Protein 4O65 (pdb70)

Radius of gyration: 17.35 Å; Cα contacts (8 Å, |Δi|>4): 360; chains: 1; bounding box: 57×35×27 Å

CATH classification: 2.60.120.570

InterPro domains:
  IPR006833 Ammonia monooxygenase/particulate methane monooxygenase, subunit B [PF04744] (135-192)
  IPR023301 Ammonia/methane monooxygenase, subunitB, N-terminal [G3DSA:2.60.120.570] (31-196)

Solvent-accessible surface area: 8611 Å² total; per-residue (Å²): 168,115,21,14,156,84,0,83,3,42,94,31,78,23,61,31,62,143,13,16,0,10,0,22,7,0,107,163,68,79,60,58,23,80,75,142,8,10,146,90,0,66,89,52,23,48,37,46,98,145,2,86,0,2,0,29,0,47,8,83,0,22,6,118,28,206,130,89,20,77,0,103,2,26,27,83,80,140,105,30,66,58,53,52,86,74,21,114,36,144,79,20,70,0,59,30,53,18,92,16,93,6,86,0,0,2,0,0,10,19,46,25,100,15,99,0,19,0,39,0,25,3,33,127,68,21,90,0,27,3,82,27,59,55,0,42,4,89,27,50,93,9,87,108,97,85,108,236,107,112,106,185,210

Structure (mmCIF, N/CA/C/O backbone):
data_4O65
#
_entry.id   4O65
#
_cell.length_a   47.886
_cell.length_b   47.886
_cell.length_c   192.614
_cell.angle_alpha   90.00
_cell.angle_beta   90.00
_cell.angle_gamma   90.00
#
_symmetry.space_group_name_H-M   'P 43 21 2'
#
loop_
_entity.id
_entity.type
_entity.pdbx_description
1 polymer 'Putative archaeal ammonia monooxygenase subunit B'
2 non-polymer 'COPPER (II) ION'
3 non-polymer 'SULFATE ION'
4 water water
#
loop_
_atom_site.group_PDB
_atom_site.id
_atom_site.type_symbol
_atom_site.label_atom_id
_atom_site.label_alt_id
_atom_site.label_comp_id
_atom_site.label_asym_id
_atom_site.label_entity_id
_atom_site.label_seq_id
_atom_site.pdbx_PDB_ins_code
_atom_site.Cartn_x
_atom_site.Cartn_y
_atom_site.Cartn_z
_atom_site.occupancy
_atom_site.B_iso_or_equiv
_atom_site.auth_seq_id
_atom_site.auth_comp_id
_atom_site.auth_asym_id
_atom_site.auth_atom_id
_atom_site.pdbx_PDB_model_num
ATOM 1 N N . GLN A 1 6 ? -25.255 -12.562 -1.261 1.00 28.90 36 GLN A N 1
ATOM 2 C CA . GLN A 1 6 ? -24.842 -12.809 0.168 1.00 26.71 36 GLN A CA 1
ATOM 3 C C . GLN A 1 6 ? -23.851 -13.977 0.358 1.00 24.33 36 GLN A C 1
ATOM 4 O O . GLN A 1 6 ? -23.855 -14.980 -0.370 1.00 24.49 36 GLN A O 1
ATOM 10 N N . LEU A 1 7 ? -22.979 -13.823 1.346 1.00 20.16 37 LEU A N 1
ATOM 11 C CA . LEU A 1 7 ? -21.927 -14.825 1.472 1.00 18.87 37 LEU A CA 1
ATOM 12 C C . LEU A 1 7 ? -22.208 -15.844 2.576 1.00 16.99 37 LEU A C 1
ATOM 13 O O . LEU A 1 7 ? -21.426 -16.765 2.772 1.00 15.85 37 LEU A O 1
ATOM 18 N 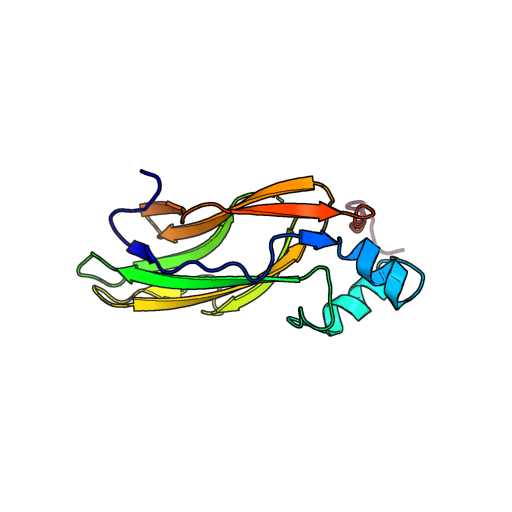N . GLN A 1 8 ? -23.335 -15.677 3.291 1.00 17.76 38 GLN A N 1
ATOM 19 C CA . GLN A 1 8 ? -23.752 -16.715 4.251 1.00 16.80 38 GLN A CA 1
ATOM 20 C C . GLN A 1 8 ? -24.404 -17.921 3.543 1.00 16.88 38 GLN A C 1
ATOM 21 O O . GLN A 1 8 ? -25.154 -17.755 2.547 1.00 16.82 38 GLN A O 1
ATOM 27 N N . SER A 1 9 ? -24.131 -19.105 4.085 1.00 16.71 39 SER A N 1
ATOM 28 C CA . SER A 1 9 ? -24.892 -20.283 3.698 1.00 17.48 39 SER A CA 1
ATOM 29 C C . SER A 1 9 ? -26.336 -20.120 4.162 1.00 18.47 39 SER A C 1
ATOM 30 O O . SER A 1 9 ? -26.587 -19.541 5.221 1.00 19.12 39 SER A O 1
ATOM 33 N N . ARG A 1 10 ? -27.282 -20.599 3.360 1.00 17.46 40 ARG A N 1
ATOM 34 C CA . ARG A 1 10 ? -28.686 -20.683 3.829 1.00 20.25 40 ARG A CA 1
ATOM 35 C C . ARG A 1 10 ? -28.926 -21.859 4.748 1.00 19.20 40 ARG A C 1
ATOM 36 O O . ARG A 1 10 ? -29.964 -21.887 5.475 1.00 20.59 40 ARG A O 1
ATOM 44 N N . PHE A 1 11 ? -27.969 -22.783 4.800 1.00 18.34 41 PHE A N 1
ATOM 45 C CA . PHE A 1 11 ? -28.124 -23.994 5.617 1.00 18.98 41 PHE A CA 1
ATOM 46 C C . PHE A 1 11 ? -27.729 -23.735 7.070 1.00 19.35 41 PHE A C 1
ATOM 47 O O . PHE A 1 11 ? -28.398 -24.216 7.986 1.00 21.08 41 PHE A O 1
ATOM 55 N N . VAL A 1 12 ? -26.607 -23.035 7.283 1.00 17.71 42 VAL A N 1
ATOM 56 C CA . VAL A 1 12 ? -26.129 -22.743 8.674 1.00 18.05 42 VAL A CA 1
ATOM 57 C C . VAL A 1 12 ? -25.594 -21.327 8.622 1.00 18.24 42 VAL A C 1
ATOM 58 O O . VAL A 1 12 ? -24.713 -21.024 7.789 1.00 18.57 42 VAL A O 1
ATOM 62 N N . LYS A 1 13 ? -26.100 -20.447 9.494 1.00 19.15 43 LYS A N 1
ATOM 63 C CA . LYS A 1 13 ? -25.649 -19.039 9.505 1.00 19.32 43 LYS A CA 1
ATOM 64 C C . LYS A 1 13 ? -24.564 -18.869 10.533 1.00 18.15 43 LYS A C 1
ATOM 65 O O . LYS A 1 13 ? -24.599 -19.500 11.596 1.00 19.09 43 LYS A O 1
ATOM 71 N N . ILE A 1 14 ? -23.609 -18.002 10.241 1.00 17.21 44 ILE A N 1
ATOM 72 C CA . ILE A 1 14 ? -22.534 -17.654 11.200 1.00 16.99 44 ILE A CA 1
ATOM 73 C C . ILE A 1 14 ? -23.011 -16.327 11.831 1.00 18.14 44 ILE A C 1
ATOM 74 O O . ILE A 1 14 ? -23.122 -15.296 11.133 1.00 18.60 44 ILE A O 1
ATOM 79 N N . GLU A 1 15 ? -23.378 -16.382 13.106 1.00 18.33 45 GLU A N 1
ATOM 80 C CA . GLU A 1 15 ? -23.958 -15.231 13.773 1.00 20.02 45 GLU A CA 1
ATOM 81 C C . GLU A 1 15 ? -23.072 -14.700 14.928 1.00 19.65 45 GLU A C 1
ATOM 82 O O . GLU A 1 15 ? -22.222 -15.442 15.470 1.00 19.28 45 GLU A O 1
ATOM 88 N N . ASP A 1 16 ? -23.247 -13.406 15.232 1.00 20.00 46 ASP A N 1
ATOM 89 C CA . ASP A 1 16 ? -22.595 -12.810 16.434 1.00 22.78 46 ASP A CA 1
ATOM 90 C C . ASP A 1 16 ? -21.078 -12.927 16.392 1.00 22.39 46 ASP A C 1
ATOM 91 O O . ASP A 1 16 ? -20.417 -13.105 17.421 1.00 21.90 46 ASP A O 1
ATOM 96 N N . GLU A 1 17 ? -20.531 -12.826 15.187 1.00 21.24 47 GLU A N 1
ATOM 97 C CA . GLU A 1 17 ? -19.061 -12.968 15.026 1.00 21.08 47 GLU A CA 1
ATOM 98 C C . GLU A 1 17 ? -18.356 -11.788 15.746 1.00 23.48 47 GLU A C 1
ATOM 99 O O . GLU A 1 17 ? -18.790 -10.615 15.605 1.00 23.46 47 GLU A O 1
ATOM 105 N N . THR A 1 18 ? -17.292 -12.070 16.554 1.00 20.65 48 THR A N 1
ATOM 106 C CA . THR A 1 18 ? -16.600 -10.995 17.241 1.00 21.61 48 THR A CA 1
ATOM 107 C C . THR A 1 18 ? -15.122 -11.261 17.050 1.00 20.44 48 THR A C 1
ATOM 108 O O . THR A 1 18 ? -14.743 -12.422 17.126 1.00 19.30 48 THR A O 1
ATOM 112 N N . PHE A 1 19 ? -14.332 -10.205 16.828 1.00 19.64 49 PHE A N 1
ATOM 113 C CA . PHE A 1 19 ? -12.893 -10.353 16.681 1.00 19.36 49 PHE A CA 1
ATOM 114 C C . PHE A 1 19 ? -12.281 -9.678 17.889 1.00 18.62 49 PHE A C 1
ATOM 115 O O . PHE A 1 19 ? -12.678 -8.536 18.267 1.00 20.12 49 PHE A O 1
ATOM 123 N N . SER A 1 20 ? -11.256 -10.317 18.470 1.00 18.39 50 SER A N 1
ATOM 124 C CA . SER A 1 20 ? -10.680 -9.744 19.724 1.00 19.63 50 SER A CA 1
ATOM 125 C C . SER A 1 20 ? -9.802 -8.510 19.476 1.00 22.39 50 SER A C 1
ATOM 126 O O . SER A 1 20 ? -9.470 -7.793 20.422 1.00 23.39 50 SER A O 1
ATOM 129 N N . ALA A 1 21 ? -9.313 -8.327 18.257 1.00 22.00 51 ALA A N 1
ATOM 130 C CA . ALA A 1 21 ? -8.417 -7.193 17.986 1.00 23.53 51 ALA A CA 1
ATOM 131 C C . ALA A 1 21 ? -8.454 -6.854 16.516 1.00 22.53 51 ALA A C 1
ATOM 132 O O . ALA A 1 21 ? -8.739 -7.726 15.684 1.00 22.48 51 ALA A O 1
ATOM 134 N N . THR A 1 22 ? -8.073 -5.609 16.193 1.00 23.27 52 THR A N 1
ATOM 135 C CA . THR A 1 22 ? -7.936 -5.251 14.789 1.00 24.52 52 THR A CA 1
ATOM 136 C C . THR A 1 22 ? -6.495 -4.861 14.456 1.00 24.30 52 THR A C 1
ATOM 137 O O . THR A 1 22 ? -6.211 -4.553 13.309 1.00 25.11 52 THR A O 1
ATOM 141 N N . ARG A 1 23 ? -5.597 -4.886 15.441 1.00 22.80 53 ARG A N 1
ATOM 142 C CA . ARG A 1 23 ? -4.187 -4.583 15.164 1.00 24.24 53 ARG A CA 1
ATOM 143 C C . ARG A 1 23 ? -3.363 -5.602 15.922 1.00 23.89 53 ARG A C 1
ATOM 144 O O . ARG A 1 23 ? -3.574 -5.763 17.132 1.00 24.91 53 ARG A O 1
ATOM 152 N N . LEU A 1 24 ? -2.435 -6.260 15.233 1.00 21.34 54 LEU A N 1
ATOM 153 C CA . LEU A 1 24 ? -1.615 -7.290 15.871 1.00 20.65 54 LEU A CA 1
ATOM 154 C C . LEU A 1 24 ? -0.204 -7.125 15.375 1.00 20.29 54 LEU A C 1
ATOM 155 O O . LEU A 1 24 ? 0.023 -6.368 14.443 1.00 21.79 54 LEU A O 1
ATOM 160 N N . ILE A 1 25 ? 0.723 -7.886 15.951 1.00 19.91 55 ILE A N 1
ATOM 161 C CA . ILE A 1 25 ? 2.071 -8.017 15.365 1.00 19.52 55 ILE A CA 1
ATOM 162 C C . ILE A 1 25 ? 2.289 -9.479 14.985 1.00 18.92 55 ILE A C 1
ATOM 163 O O . ILE A 1 25 ? 1.497 -10.368 15.382 1.00 17.97 55 ILE A O 1
ATOM 168 N N . THR A 1 26 ? 3.337 -9.767 14.221 1.00 18.72 56 THR A N 1
ATOM 169 C CA . THR A 1 26 ? 3.561 -11.186 13.825 1.00 17.79 56 THR A CA 1
ATOM 170 C C . THR A 1 26 ? 4.100 -12.014 14.969 1.00 17.70 56 THR A C 1
ATOM 171 O O . THR A 1 26 ? 4.630 -11.456 15.957 1.00 17.78 56 THR A O 1
ATOM 175 N N . LYS A 1 27 ? 4.026 -13.336 14.851 1.00 18.59 57 LYS A N 1
ATOM 176 C CA . LYS A 1 27 ? 4.611 -14.224 15.866 1.00 18.32 57 LYS A CA 1
ATOM 177 C C . LYS A 1 27 ? 6.115 -13.943 15.988 1.00 18.54 57 LYS A C 1
ATOM 178 O O . LYS A 1 27 ? 6.656 -13.823 17.106 1.00 17.82 57 LYS A O 1
ATOM 184 N N . ALA A 1 28 ? 6.785 -13.780 14.842 1.00 17.83 58 ALA A N 1
ATOM 185 C CA . ALA A 1 28 ? 8.215 -13.428 14.902 1.00 19.33 58 ALA A CA 1
ATOM 186 C C . ALA A 1 28 ? 8.490 -12.089 15.614 1.00 19.81 58 ALA A C 1
ATOM 187 O O . ALA A 1 28 ? 9.484 -11.975 16.393 1.00 19.43 58 ALA A O 1
ATOM 189 N N . GLU A 1 29 ? 7.669 -11.065 15.309 1.00 18.82 59 GLU A N 1
ATOM 190 C CA . GLU A 1 29 ? 7.883 -9.741 15.944 1.00 21.71 59 GLU A CA 1
ATOM 191 C C . GLU A 1 29 ? 7.683 -9.876 17.474 1.00 20.83 59 GLU A C 1
ATOM 192 O O . GLU A 1 29 ? 8.453 -9.299 18.258 1.00 20.58 59 GLU A O 1
ATOM 198 N N . PHE A 1 30 ? 6.696 -10.672 17.862 1.00 18.86 60 PHE A N 1
ATOM 199 C CA . PHE A 1 30 ? 6.463 -10.918 19.294 1.00 19.26 60 PHE A CA 1
ATOM 200 C C . PHE A 1 30 ? 7.632 -11.677 19.939 1.00 19.31 60 PHE A C 1
ATOM 201 O O . PHE A 1 30 ? 8.103 -11.285 21.018 1.00 19.40 60 PHE A O 1
ATOM 209 N N . ALA A 1 31 ? 8.137 -12.689 19.247 1.00 19.61 61 ALA A N 1
ATOM 210 C CA . ALA A 1 31 ? 9.326 -13.441 19.742 1.00 19.77 61 ALA A CA 1
ATOM 211 C C . ALA A 1 31 ? 10.532 -12.530 19.897 1.00 20.09 61 ALA A C 1
ATOM 212 O O . ALA A 1 31 ? 11.269 -12.586 20.907 1.00 20.26 61 ALA A O 1
ATOM 214 N N . LYS A 1 32 ? 10.762 -11.704 18.886 1.00 20.18 62 LYS A N 1
ATOM 215 C CA . LYS A 1 32 ? 11.904 -10.771 18.916 1.00 21.47 62 LYS A CA 1
ATOM 216 C C . LYS A 1 32 ? 11.791 -9.847 20.147 1.00 22.20 62 LYS A C 1
ATOM 217 O O . LYS A 1 32 ? 12.793 -9.601 20.853 1.00 21.75 62 LYS A O 1
ATOM 223 N N . ARG A 1 33 ? 10.612 -9.286 20.368 1.00 20.37 63 ARG A N 1
ATOM 224 C CA . ARG A 1 33 ? 10.399 -8.251 21.419 1.00 22.62 63 ARG A CA 1
ATOM 225 C C . ARG A 1 33 ? 10.542 -8.911 22.794 1.00 21.92 63 ARG A C 1
ATOM 226 O O . ARG A 1 33 ? 11.075 -8.330 23.748 1.00 22.48 63 ARG A O 1
ATOM 234 N N . THR A 1 34 ? 10.132 -10.172 22.867 1.00 20.92 64 THR A N 1
ATOM 235 C CA . THR A 1 34 ? 9.972 -10.855 24.187 1.00 21.24 64 THR A CA 1
ATOM 236 C C . THR A 1 34 ? 11.219 -11.617 24.604 1.00 21.69 64 THR A C 1
ATOM 237 O O . THR A 1 34 ? 11.635 -11.563 25.778 1.00 22.25 64 THR A O 1
ATOM 241 N N . PHE A 1 35 ? 11.802 -12.305 23.615 1.00 20.99 65 PHE A N 1
ATOM 242 C CA . PHE A 1 35 ? 12.981 -13.198 23.786 1.00 22.94 65 PHE A CA 1
ATOM 243 C C . PHE A 1 35 ? 14.255 -12.702 23.152 1.00 23.71 65 PHE A C 1
ATOM 244 O O . PHE A 1 35 ? 15.313 -13.175 23.504 1.00 23.92 65 PHE A O 1
ATOM 252 N N . GLY A 1 36 ? 14.156 -11.721 22.267 1.00 23.13 66 GLY A N 1
ATOM 253 C CA . GLY A 1 36 ? 15.336 -11.159 21.642 1.00 24.01 66 GLY A CA 1
ATOM 254 C C . GLY A 1 36 ? 15.670 -11.737 20.273 1.00 24.24 66 GLY A C 1
ATOM 255 O O . GLY A 1 36 ? 16.635 -11.323 19.640 1.00 25.24 66 GLY A O 1
ATOM 256 N N . ASN A 1 37 ? 14.892 -12.717 19.797 1.00 21.77 67 ASN A N 1
ATOM 257 C CA . ASN A 1 37 ? 15.209 -13.347 18.484 1.00 23.44 67 ASN A CA 1
ATOM 258 C C . ASN A 1 37 ? 13.976 -14.099 18.043 1.00 21.93 67 ASN A C 1
ATOM 259 O O . ASN A 1 37 ? 13.095 -14.393 18.864 1.00 22.62 67 ASN A O 1
ATOM 264 N N . SER A 1 38 ? 13.902 -14.400 16.752 1.00 23.33 68 SER A N 1
ATOM 265 C CA . SER A 1 38 ? 12.735 -15.169 16.231 1.00 22.66 68 SER A CA 1
ATOM 266 C C . SER A 1 38 ? 13.135 -16.540 15.592 1.00 25.92 68 SER A C 1
ATOM 267 O O . SER A 1 38 ? 12.549 -16.967 14.587 1.00 30.10 68 SER A O 1
ATOM 270 N N . ASP A 1 39 ? 14.109 -17.211 16.186 1.00 28.47 69 ASP A N 1
ATOM 271 C CA . ASP A 1 39 ? 14.661 -18.498 15.694 1.00 29.65 69 ASP A CA 1
ATOM 272 C C . ASP A 1 39 ? 13.502 -19.499 15.801 1.00 27.02 69 ASP A C 1
ATOM 273 O O . ASP A 1 39 ? 12.608 -19.342 16.619 1.00 26.29 69 ASP A O 1
ATOM 278 N N . LEU A 1 40 ? 13.537 -20.584 15.053 1.00 25.65 70 LEU A N 1
ATOM 279 C CA . LEU A 1 40 ? 12.475 -21.614 15.214 1.00 25.68 70 LEU A CA 1
ATOM 280 C C . LEU A 1 40 ? 12.279 -22.084 16.657 1.00 26.36 70 LEU A C 1
ATOM 281 O O . LEU A 1 40 ? 11.143 -22.320 17.121 1.00 25.25 70 LEU A O 1
ATOM 286 N N . GLU A 1 41 ? 13.384 -22.236 17.405 1.00 26.62 71 GLU A N 1
ATOM 287 C CA . GLU A 1 41 ? 13.294 -22.662 18.804 1.00 27.29 71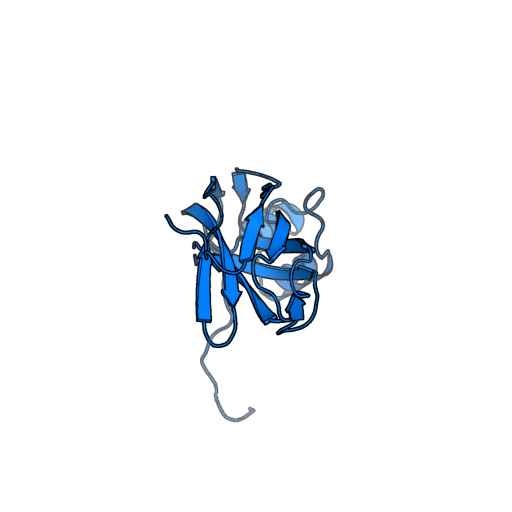 GLU A CA 1
ATOM 288 C C . GLU A 1 41 ? 12.552 -21.668 19.681 1.00 27.07 71 GLU A C 1
ATOM 289 O O . GLU A 1 41 ? 11.781 -22.051 20.572 1.00 26.58 71 GLU A O 1
ATOM 295 N N . THR A 1 42 ? 12.770 -20.389 19.413 1.00 23.91 72 THR A N 1
ATOM 296 C CA . THR A 1 42 ? 12.104 -19.363 20.198 1.00 23.44 72 THR A CA 1
ATOM 297 C C . THR A 1 42 ? 10.606 -19.261 19.803 1.00 21.60 72 THR A C 1
ATOM 298 O O . THR A 1 42 ? 9.747 -18.980 20.636 1.00 23.10 72 THR A O 1
ATOM 302 N N . LEU A 1 43 ? 10.322 -19.481 18.543 1.00 20.39 73 LEU A N 1
ATOM 303 C CA . LEU A 1 43 ? 8.899 -19.519 18.100 1.00 20.97 73 LEU A CA 1
ATOM 304 C C . LEU A 1 43 ? 8.157 -20.665 18.833 1.00 22.93 73 LEU A C 1
ATOM 305 O O . LEU A 1 43 ? 6.946 -20.540 19.156 1.00 21.98 73 LEU A O 1
ATOM 310 N N . LYS A 1 44 ? 8.827 -21.783 19.090 1.00 24.19 74 LYS A N 1
ATOM 311 C CA . LYS A 1 44 ? 8.230 -22.830 19.957 1.00 25.99 74 LYS A CA 1
ATOM 312 C C . LYS A 1 44 ? 7.981 -22.425 21.410 1.00 25.72 74 LYS A C 1
ATOM 313 O O . LYS A 1 44 ? 7.011 -22.858 22.011 1.00 25.11 74 LYS A O 1
ATOM 319 N N . GLN A 1 45 ? 8.801 -21.531 21.957 1.00 24.44 75 GLN A N 1
ATOM 320 C CA . GLN A 1 45 ? 8.551 -21.000 23.281 1.00 24.12 75 GLN A CA 1
ATOM 321 C C . GLN A 1 45 ? 7.286 -20.105 23.238 1.00 22.97 75 GLN A C 1
ATOM 322 O O . GLN A 1 45 ? 6.547 -20.053 24.224 1.00 23.44 75 GLN A O 1
ATOM 328 N N . VAL A 1 46 ? 7.113 -19.386 22.144 1.00 20.95 76 VAL A N 1
ATOM 329 C CA . VAL A 1 46 ? 5.888 -18.538 22.021 1.00 19.80 76 VAL A CA 1
ATOM 330 C C . VAL A 1 46 ? 4.686 -19.513 21.933 1.00 20.85 76 VAL A C 1
ATOM 331 O O . VAL A 1 46 ? 3.617 -19.346 22.619 1.00 21.95 76 VAL A O 1
ATOM 335 N N . ASP A 1 47 ? 4.835 -20.539 21.103 1.00 20.13 77 ASP A N 1
ATOM 336 C CA . ASP A 1 47 ? 3.718 -21.527 20.957 1.00 22.20 77 ASP A CA 1
ATOM 337 C C . ASP A 1 47 ? 3.300 -22.128 22.284 1.00 23.68 77 ASP A C 1
ATOM 338 O O . ASP A 1 47 ? 2.077 -22.395 22.510 1.00 23.35 77 ASP A O 1
ATOM 343 N N . ALA A 1 48 ? 4.264 -22.342 23.170 1.00 23.05 78 ALA A N 1
ATOM 344 C CA . ALA A 1 48 ? 4.016 -22.884 24.492 1.00 25.91 78 ALA A CA 1
ATOM 345 C C . ALA A 1 48 ? 3.083 -22.009 25.351 1.00 24.65 78 ALA A C 1
ATOM 346 O O . ALA A 1 48 ? 2.427 -22.503 26.286 1.00 27.73 78 ALA A O 1
ATOM 348 N N . MET A 1 49 ? 2.979 -20.716 25.027 1.00 22.30 79 MET A N 1
ATOM 349 C CA . MET A 1 49 ? 2.057 -19.839 25.748 1.00 22.60 79 MET A CA 1
ATOM 350 C C . MET A 1 49 ? 0.591 -20.161 25.423 1.00 22.31 79 MET A C 1
ATOM 351 O O . MET A 1 49 ? -0.321 -19.735 26.168 1.00 24.07 79 MET A O 1
ATOM 356 N N . GLY A 1 50 ? 0.352 -20.817 24.289 1.00 21.87 80 GLY A N 1
ATOM 357 C CA . GLY A 1 50 ? -1.062 -21.107 23.855 1.00 23.38 80 GLY A CA 1
ATOM 358 C C . GLY A 1 50 ? -1.903 -19.886 23.574 1.00 23.68 80 GLY A C 1
ATOM 359 O O . GLY A 1 50 ? -1.369 -18.850 23.158 1.00 22.51 80 GLY A O 1
ATOM 360 N N . CYS A 1 51 ? -3.232 -20.020 23.740 1.00 23.10 81 CYS A N 1
ATOM 361 C CA . CYS A 1 51 ? -4.156 -18.952 23.340 1.00 25.85 81 CYS A CA 1
ATOM 362 C C . CYS A 1 51 ? -4.258 -17.898 24.409 1.00 25.49 81 CYS A C 1
ATOM 363 O O . CYS A 1 51 ? -5.169 -17.943 25.258 1.00 27.82 81 CYS A O 1
ATOM 366 N N . ASP A 1 52 ? -3.303 -16.972 24.420 1.00 23.44 82 ASP A N 1
ATOM 367 C CA . ASP A 1 52 ? -3.195 -16.007 25.506 1.00 22.94 82 ASP A CA 1
ATOM 368 C C . ASP A 1 52 ? -2.921 -14.642 24.900 1.00 22.42 82 ASP A C 1
ATOM 369 O O . ASP A 1 52 ? -1.773 -14.171 24.946 1.00 21.88 82 ASP A O 1
ATOM 374 N N . PRO A 1 53 ? -3.947 -14.009 24.265 1.00 21.01 83 PRO A N 1
ATOM 375 C CA . PRO A 1 53 ? -3.668 -12.766 23.601 1.00 22.13 83 PRO A CA 1
ATOM 376 C C . PRO A 1 53 ? -3.387 -11.610 24.535 1.00 21.97 83 PRO A C 1
ATOM 377 O O . PRO A 1 53 ? -2.887 -10.604 24.061 1.00 25.11 83 PRO A O 1
ATOM 381 N N . ALA A 1 54 ? -3.661 -11.724 25.844 1.00 23.50 84 ALA A N 1
ATOM 382 C CA . ALA A 1 54 ? -3.247 -10.673 26.778 1.00 23.66 84 ALA A CA 1
ATOM 383 C C . ALA A 1 54 ? -1.740 -10.623 26.899 1.00 23.97 84 ALA A C 1
ATOM 384 O O . ALA A 1 54 ? -1.164 -9.540 27.081 1.00 25.11 84 ALA A O 1
ATOM 386 N N . ARG A 1 55 ? -1.114 -11.786 26.797 1.00 22.88 85 ARG A N 1
ATOM 387 C CA . ARG A 1 55 ? 0.361 -11.900 26.826 1.00 23.57 85 ARG A CA 1
ATOM 388 C C . ARG A 1 55 ? 0.960 -11.769 25.411 1.00 23.80 85 ARG A C 1
ATOM 389 O O . ARG A 1 55 ? 1.974 -11.090 25.217 1.00 24.00 85 ARG A O 1
ATOM 397 N N . ARG A 1 56 ? 0.359 -12.451 24.449 1.00 23.26 86 ARG A N 1
ATOM 398 C CA . ARG A 1 56 ? 0.919 -12.582 23.079 1.00 23.07 86 ARG A CA 1
ATOM 399 C C . ARG A 1 56 ? 0.252 -11.591 22.161 1.00 22.20 86 ARG A C 1
ATOM 400 O O . ARG A 1 56 ? -0.959 -11.725 21.863 1.00 22.35 86 ARG A O 1
ATOM 408 N N . GLN A 1 57 ? 1.033 -10.687 21.576 1.00 21.90 87 GLN A N 1
ATOM 409 C CA . GLN A 1 57 ? 0.460 -9.633 20.737 1.00 21.54 87 GLN A CA 1
ATOM 410 C C . GLN A 1 57 ? 0.256 -10.123 19.301 1.00 19.54 87 GLN A C 1
ATOM 411 O O . GLN A 1 57 ? -0.189 -9.346 18.477 1.00 20.45 87 GLN A O 1
ATOM 417 N N . ASP A 1 58 ? 0.500 -11.403 19.043 1.00 18.22 88 ASP A N 1
ATOM 418 C CA . ASP A 1 58 ? 0.252 -11.978 17.723 1.00 17.26 88 ASP A CA 1
ATOM 419 C C . ASP A 1 58 ? -1.057 -12.787 17.633 1.00 18.12 88 ASP A C 1
ATOM 420 O O . ASP A 1 58 ? -1.351 -13.376 16.561 1.00 18.06 88 ASP A O 1
ATOM 425 N N . VAL A 1 59 ? -1.823 -12.817 18.727 1.00 17.52 89 VAL A N 1
ATOM 426 C CA . VAL A 1 59 ? -2.951 -13.744 18.803 1.00 17.99 89 VAL A CA 1
ATOM 427 C C . VAL A 1 59 ? -4.282 -13.033 18.574 1.00 16.98 89 VAL A C 1
ATOM 428 O O . VAL A 1 59 ? -4.559 -11.983 19.156 1.00 17.45 89 VAL A O 1
ATOM 432 N N . LEU A 1 60 ? -5.086 -13.662 17.734 1.00 17.49 90 LEU A N 1
ATOM 433 C CA . LEU A 1 60 ? -6.490 -13.259 17.442 1.00 17.02 90 LEU A CA 1
ATOM 434 C C . LEU A 1 60 ? -7.427 -14.317 17.929 1.00 17.18 90 LEU A C 1
ATOM 435 O O . LEU A 1 60 ? -7.246 -15.516 17.592 1.00 18.24 90 LEU A O 1
ATOM 440 N N . ILE A 1 61 ? -8.481 -13.892 18.646 1.00 17.63 91 ILE A N 1
ATOM 441 C CA . ILE A 1 61 ? -9.615 -14.745 18.950 1.00 16.59 91 ILE A CA 1
ATOM 442 C C . ILE A 1 61 ? -10.842 -14.283 18.149 1.00 16.62 91 ILE A C 1
ATOM 443 O O . ILE A 1 61 ? -11.190 -13.089 18.149 1.00 16.83 91 ILE A O 1
ATOM 448 N N . VAL A 1 62 ? -11.506 -15.251 17.503 1.00 16.08 92 VAL A N 1
ATOM 449 C CA . VAL A 1 62 ? -12.749 -14.944 16.802 1.00 17.02 92 VAL A CA 1
ATOM 450 C C . VAL A 1 62 ? -13.782 -15.845 17.448 1.00 16.63 92 VAL A C 1
ATOM 451 O O . VAL A 1 62 ? -13.578 -17.088 17.522 1.00 18.18 92 VAL A O 1
ATOM 455 N N . THR A 1 63 ? -14.907 -15.261 17.845 1.00 16.82 93 THR A N 1
ATOM 456 C CA . THR A 1 63 ? -15.955 -16.083 18.432 1.00 18.18 93 THR A CA 1
ATOM 457 C C . THR A 1 63 ? -17.272 -15.812 17.720 1.00 17.59 93 THR A C 1
ATOM 458 O O . THR A 1 63 ? -17.403 -14.775 17.052 1.00 18.52 93 THR A O 1
ATOM 462 N N . GLY A 1 64 ? -18.213 -16.742 17.860 1.00 18.37 94 GLY A N 1
ATOM 463 C CA . GLY A 1 64 ? -19.564 -16.552 17.260 1.00 18.57 94 GLY A CA 1
ATOM 464 C C . GLY A 1 64 ? -20.426 -17.765 17.516 1.00 19.32 94 GLY A C 1
ATOM 465 O O . GLY A 1 64 ? -20.111 -18.583 18.400 1.00 19.34 94 GLY A O 1
ATOM 466 N N . ARG A 1 65 ? -21.515 -17.903 16.754 1.00 18.56 95 ARG A N 1
ATOM 467 C CA . ARG A 1 65 ? -22.374 -19.038 16.971 1.00 20.00 95 ARG A CA 1
ATOM 468 C C . ARG A 1 65 ? -22.775 -19.508 15.578 1.00 20.12 95 ARG A C 1
ATOM 469 O O . ARG A 1 65 ? -22.969 -18.673 14.694 1.00 20.88 95 ARG A O 1
ATOM 477 N N . LEU A 1 66 ? -22.814 -20.828 15.391 1.00 18.98 96 LEU A N 1
ATOM 478 C CA . LEU A 1 66 ? -23.268 -21.431 14.111 1.00 18.89 96 LEU A CA 1
ATOM 479 C C . LEU A 1 66 ? -24.701 -21.855 14.351 1.00 20.10 96 LEU A C 1
ATOM 480 O O . LEU A 1 66 ? -25.002 -22.559 15.339 1.00 22.93 96 LEU A O 1
ATOM 485 N N . VAL A 1 67 ? -25.591 -21.355 13.504 1.00 19.05 97 VAL A N 1
ATOM 486 C CA . VAL A 1 67 ? -27.028 -21.572 13.742 1.00 20.06 97 VAL A CA 1
ATOM 487 C C . VAL A 1 67 ? -27.648 -22.303 12.570 1.00 19.72 97 VAL A C 1
ATOM 488 O O . VAL A 1 67 ? -27.711 -21.795 11.420 1.00 18.98 97 VAL A O 1
ATOM 492 N N . SER A 1 68 ? -28.110 -23.523 12.830 1.00 20.47 98 SER A N 1
ATOM 493 C CA . SER A 1 68 ? -28.636 -24.384 11.743 1.00 21.38 98 SER A CA 1
ATOM 494 C C . SER A 1 68 ? -30.057 -24.026 11.357 1.00 22.89 98 SER A C 1
ATOM 495 O O . SER A 1 68 ? -30.894 -23.802 12.228 1.00 22.33 98 SER A O 1
ATOM 498 N N . GLN A 1 69 ? -30.316 -23.966 10.046 1.00 21.49 99 GLN A N 1
ATOM 499 C CA . GLN A 1 69 ? -31.639 -23.74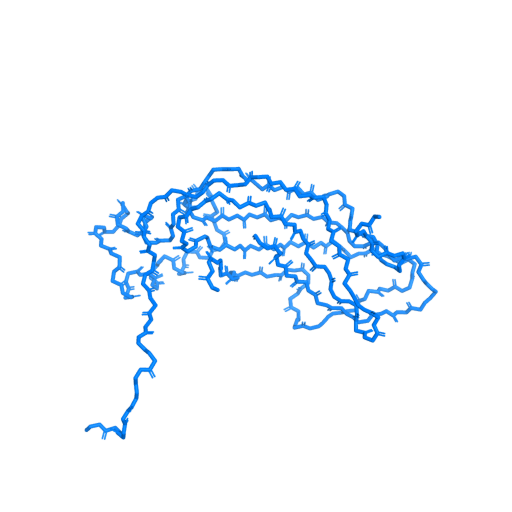3 9.491 1.00 24.41 99 GLN A CA 1
ATOM 500 C C . GLN A 1 69 ? -32.188 -24.959 8.772 1.00 23.12 99 GLN A C 1
ATOM 501 O O . GLN A 1 69 ? -33.237 -24.886 8.100 1.00 25.04 99 GLN A O 1
ATOM 507 N N . VAL A 1 70 ? -31.545 -26.103 8.954 1.00 22.62 100 VAL A N 1
ATOM 508 C CA . VAL A 1 70 ? -32.003 -27.336 8.270 1.00 24.07 100 VAL A CA 1
ATOM 509 C C . VAL A 1 70 ? -32.534 -28.349 9.304 1.00 27.08 100 VAL A C 1
ATOM 510 O O . VAL A 1 70 ? -32.284 -28.236 10.502 1.00 28.69 100 VAL A O 1
ATOM 514 N N . LYS A 1 71 ? -33.233 -29.358 8.823 1.00 26.23 101 LYS A N 1
ATOM 515 C CA . LYS A 1 71 ? -33.900 -30.275 9.740 1.00 30.02 101 LYS A CA 1
ATOM 516 C C . LYS A 1 71 ? -32.981 -31.332 10.307 1.00 31.86 101 LYS A C 1
ATOM 517 O O . LYS A 1 71 ? -33.208 -31.831 11.399 1.00 40.38 101 LYS A O 1
ATOM 523 N N . GLN A 1 72 ? -31.877 -31.618 9.642 1.00 27.39 102 GLN A N 1
ATOM 524 C CA . GLN A 1 72 ? -31.104 -32.745 10.068 1.00 25.95 102 GLN A CA 1
ATOM 525 C C . GLN A 1 72 ? -29.746 -32.279 10.511 1.00 24.39 102 GLN A C 1
ATOM 526 O O . GLN A 1 72 ? -29.344 -31.152 10.165 1.00 24.04 102 GLN A O 1
ATOM 532 N N . ASP A 1 73 ? -29.050 -33.136 11.252 1.00 24.30 103 ASP A N 1
ATOM 533 C CA . ASP A 1 73 ? -27.655 -32.888 11.628 1.00 25.39 103 ASP A CA 1
ATOM 534 C C . ASP A 1 73 ? -26.746 -32.777 10.404 1.00 24.64 103 ASP A C 1
ATOM 535 O O . ASP A 1 73 ? -26.937 -33.478 9.390 1.00 24.29 103 ASP A O 1
ATOM 540 N N . LEU A 1 74 ? -25.817 -31.837 10.498 1.00 22.67 104 LEU A N 1
ATOM 541 C CA . LEU A 1 74 ? -24.778 -31.640 9.475 1.00 21.94 104 LEU A CA 1
ATOM 542 C C . LEU A 1 74 ? -23.414 -31.786 10.058 1.00 22.02 104 LEU A C 1
ATOM 543 O O . LEU A 1 74 ? -23.198 -31.483 11.256 1.00 24.27 104 LEU A O 1
ATOM 548 N N . ASN A 1 75 ? -22.467 -32.171 9.204 1.00 20.48 105 ASN A N 1
ATOM 549 C CA . ASN A 1 75 ? -21.040 -32.199 9.573 1.00 21.68 105 ASN A CA 1
ATOM 550 C C . ASN A 1 75 ? -20.345 -30.983 8.964 1.00 21.85 105 ASN A C 1
ATOM 551 O O . ASN A 1 75 ? -20.668 -30.606 7.848 1.00 21.18 105 ASN A O 1
ATOM 556 N N . ALA A 1 76 ? -19.445 -30.394 9.734 1.00 21.50 106 ALA A N 1
ATOM 557 C CA . ALA A 1 76 ? -18.791 -29.152 9.319 1.00 21.27 106 ALA A CA 1
ATOM 558 C C . ALA A 1 76 ? -17.393 -28.989 9.894 1.00 22.53 106 ALA A C 1
ATOM 559 O O . ALA A 1 76 ? -17.017 -29.633 10.886 1.00 23.38 106 ALA A O 1
ATOM 561 N N . TRP A 1 77 ? -16.610 -28.097 9.262 1.00 22.08 107 TRP A N 1
ATOM 562 C CA . TRP A 1 77 ? -15.352 -27.630 9.847 1.00 22.90 107 TRP A CA 1
ATOM 563 C C . TRP A 1 77 ? -15.236 -26.124 9.625 1.00 22.55 107 TRP A C 1
ATOM 564 O O . TRP A 1 77 ? -15.946 -25.539 8.777 1.00 21.76 107 TRP A O 1
ATOM 575 N N . ILE A 1 78 ? -14.399 -25.492 10.454 1.00 22.19 108 ILE A N 1
ATOM 576 C CA . ILE A 1 78 ? -14.333 -24.071 10.491 1.00 21.67 108 ILE A CA 1
ATOM 577 C C . ILE A 1 78 ? -12.905 -23.583 10.274 1.00 20.46 108 ILE A C 1
ATOM 578 O O . ILE A 1 78 ? -11.956 -24.260 10.655 1.00 21.75 108 ILE A O 1
ATOM 583 N N . SER A 1 79 ? -12.749 -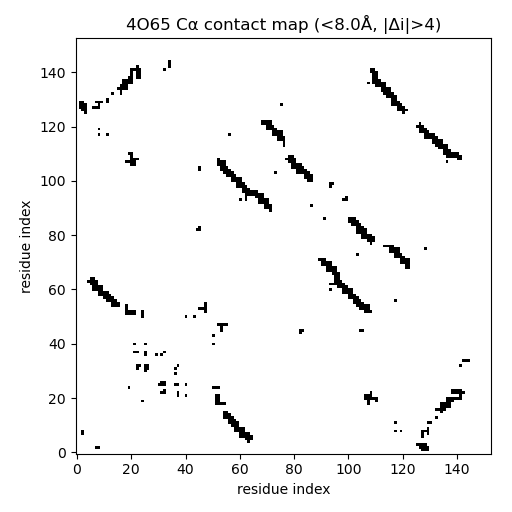22.438 9.617 1.00 19.88 109 SER A N 1
ATOM 584 C CA . SER A 1 79 ? -11.434 -21.918 9.376 1.00 19.81 109 SER A CA 1
ATOM 585 C C . SER A 1 79 ? -11.549 -20.408 9.292 1.00 19.71 109 SER A C 1
ATOM 586 O O . SER A 1 79 ? -12.639 -19.881 9.482 1.00 19.49 109 SER A O 1
ATOM 589 N N . LEU A 1 80 ? -10.427 -19.751 8.997 1.00 20.96 110 LEU A N 1
ATOM 590 C CA . LEU A 1 80 ? -10.431 -18.281 8.823 1.00 20.97 110 LEU A CA 1
ATOM 591 C C . LEU A 1 80 ? -10.096 -18.010 7.377 1.00 21.70 110 LEU A C 1
ATOM 592 O O . LEU A 1 80 ? -9.033 -18.483 6.835 1.00 22.84 110 LEU A O 1
ATOM 597 N N . PHE A 1 81 ? -10.967 -17.256 6.727 1.00 19.47 111 PHE A N 1
ATOM 598 C CA . PHE A 1 81 ? -10.749 -16.813 5.345 1.00 20.19 111 PHE A CA 1
ATOM 599 C C . PHE A 1 81 ? -10.110 -15.444 5.347 1.00 23.69 111 PHE A C 1
ATOM 600 O O . PHE A 1 81 ? -10.642 -14.538 5.962 1.00 21.56 111 PHE A O 1
ATOM 608 N N . THR A 1 82 ? -8.981 -15.331 4.598 1.00 24.26 112 THR A N 1
ATOM 609 C CA . THR A 1 82 ? -8.015 -14.202 4.509 1.00 34.17 112 THR A CA 1
ATOM 610 C C . THR A 1 82 ? -7.678 -13.370 5.724 1.00 39.87 112 THR A C 1
ATOM 611 O O . THR A 1 82 ? -7.445 -13.946 6.802 1.00 41.31 112 THR A O 1
ATOM 615 N N . ASN A 1 89 ? -0.513 -20.527 6.308 1.00 49.38 119 ASN A N 1
ATOM 616 C CA . ASN A 1 89 ? 0.235 -19.633 5.399 1.00 43.66 119 ASN A CA 1
ATOM 617 C C . ASN A 1 89 ? 0.621 -18.244 5.974 1.00 36.77 119 ASN A C 1
ATOM 618 O O . ASN A 1 89 ? 1.796 -17.955 6.285 1.00 39.06 119 ASN A O 1
ATOM 623 N N . ARG A 1 90 ? -0.362 -17.365 6.083 1.00 30.16 120 ARG A N 1
ATOM 624 C CA . ARG A 1 90 ? -0.127 -16.067 6.709 1.00 28.31 120 ARG A CA 1
ATOM 625 C C . ARG A 1 90 ? -0.624 -16.056 8.147 1.00 24.78 120 ARG A C 1
ATOM 626 O O . ARG A 1 90 ? -0.263 -15.137 8.892 1.00 22.83 120 ARG A O 1
ATOM 634 N N . TRP A 1 91 ? -1.462 -17.056 8.479 1.00 23.42 121 TRP A N 1
ATOM 635 C CA . TRP A 1 91 ? -2.057 -17.255 9.837 1.00 23.63 121 TRP A CA 1
ATOM 636 C C . TRP A 1 91 ? -1.893 -18.692 10.210 1.00 25.48 121 TRP A C 1
ATOM 637 O O . TRP A 1 91 ? -1.789 -19.544 9.314 1.00 27.19 121 TRP A O 1
ATOM 648 N N . GLU A 1 92 ? -1.857 -18.998 11.502 1.00 22.27 122 GLU A N 1
ATOM 649 C CA . GLU A 1 92 ? -1.713 -20.363 11.981 1.00 24.41 122 GLU A CA 1
ATOM 650 C C . GLU A 1 92 ? -2.781 -20.616 13.042 1.00 24.68 122 GLU A C 1
ATOM 651 O O . GLU A 1 92 ? -2.932 -19.784 13.945 1.00 22.84 122 GLU A O 1
ATOM 657 N N . PHE A 1 93 ? -3.465 -21.769 13.017 1.00 23.59 123 PHE A N 1
ATOM 658 C CA . PHE A 1 93 ? -4.335 -22.120 14.139 1.00 26.13 123 PHE A CA 1
ATOM 659 C C . PHE A 1 93 ? -3.557 -22.438 15.410 1.00 25.07 123 PHE A C 1
ATOM 660 O O . PHE A 1 93 ? -2.478 -23.063 15.389 1.00 25.60 123 PHE A O 1
ATOM 668 N N . ILE A 1 94 ? -4.097 -21.945 16.511 1.00 20.97 124 ILE A N 1
ATOM 669 C CA . ILE A 1 94 ? -3.631 -22.302 17.823 1.00 22.16 124 ILE A CA 1
ATOM 670 C C . ILE A 1 94 ? -4.647 -23.296 18.401 1.00 23.49 124 ILE A C 1
ATOM 671 O O . ILE A 1 94 ? -4.247 -24.312 18.988 1.00 23.67 124 ILE A O 1
ATOM 676 N N . SER A 1 95 ? -5.947 -22.986 18.277 1.00 21.13 125 SER A N 1
ATOM 677 C CA . SER A 1 95 ? -6.958 -23.829 18.817 1.00 23.34 125 SER A CA 1
ATOM 678 C C . SER A 1 95 ? -8.315 -23.527 18.173 1.00 22.24 125 SER A C 1
ATOM 679 O O . SER A 1 95 ? -8.534 -22.485 17.543 1.00 20.81 125 SER A O 1
ATOM 682 N N . ARG A 1 96 ? -9.195 -24.511 18.278 1.00 23.83 126 ARG A N 1
ATOM 683 C CA . ARG A 1 96 ? -10.571 -24.382 17.746 1.00 24.20 126 ARG A CA 1
ATOM 684 C C . ARG A 1 96 ? -11.518 -24.992 18.739 1.00 25.00 126 ARG A C 1
ATOM 685 O O . ARG A 1 96 ? -11.203 -26.032 19.378 1.00 25.93 126 ARG A O 1
ATOM 693 N N . ASP A 1 97 ? -12.706 -24.383 18.868 1.00 22.79 127 ASP A N 1
ATOM 694 C CA . ASP A 1 97 ? -13.804 -25.028 19.588 1.00 25.02 127 ASP A CA 1
ATOM 695 C C . ASP A 1 97 ? -15.017 -24.835 18.693 1.00 24.74 127 ASP A C 1
ATOM 696 O O . ASP A 1 97 ? -15.232 -23.714 18.236 1.00 23.02 127 ASP A O 1
ATOM 701 N N . PRO A 1 98 ? -15.763 -25.909 18.377 1.00 26.26 128 PRO A N 1
ATOM 702 C CA . PRO A 1 98 ? -15.534 -27.344 18.745 1.00 28.61 128 PRO A CA 1
ATOM 703 C C . PRO A 1 98 ? -14.128 -27.826 18.322 1.00 28.84 128 PRO A C 1
ATOM 704 O O . PRO A 1 98 ? -13.584 -27.330 17.344 1.00 30.66 128 PRO A O 1
ATOM 708 N N . PRO A 1 99 ? -13.554 -28.806 19.043 1.00 31.00 129 PRO A N 1
ATOM 709 C CA . PRO A 1 99 ? -12.174 -29.266 18.763 1.00 35.15 129 PRO A CA 1
ATOM 710 C C . PRO A 1 99 ? -11.945 -30.270 17.614 1.00 36.43 129 PRO A C 1
ATOM 711 O O . PRO A 1 99 ? -10.821 -30.365 17.118 1.00 40.10 129 PRO A O 1
ATOM 715 N N . GLY A 1 100 ? -12.930 -31.064 17.210 1.00 36.64 130 GLY A N 1
ATOM 716 C CA . GLY A 1 100 ? -12.593 -32.090 16.177 1.00 40.11 130 GLY A CA 1
ATOM 717 C C . GLY A 1 100 ? -12.258 -31.462 14.808 1.00 43.32 130 GLY A C 1
ATOM 718 O O . GLY A 1 100 ? -12.633 -30.322 14.571 1.00 46.53 130 GLY A O 1
ATOM 719 N N . ASN A 1 101 ? -11.558 -32.193 13.926 1.00 40.94 131 ASN A N 1
ATOM 720 C CA . ASN A 1 101 ? -11.350 -31.791 12.520 1.00 42.10 131 ASN A CA 1
ATOM 721 C C . ASN A 1 101 ? -12.684 -31.531 11.803 1.00 37.93 131 ASN A C 1
ATOM 722 O O . ASN A 1 101 ? -12.782 -30.643 10.955 1.00 35.96 131 ASN A O 1
ATOM 727 N N . VAL A 1 102 ? -13.672 -32.356 12.120 1.00 33.70 132 VAL A N 1
ATOM 728 C CA . VAL A 1 102 ? -15.070 -32.164 11.684 1.00 29.96 132 VAL A CA 1
ATOM 729 C C . VAL A 1 102 ? -15.945 -32.271 12.941 1.00 30.05 132 VAL A C 1
ATOM 730 O O . VAL A 1 102 ? -15.652 -33.069 13.868 1.00 29.37 132 VAL A O 1
ATOM 734 N N . PHE A 1 103 ? -17.007 -31.478 13.022 1.00 25.56 133 PHE A N 1
ATOM 735 C CA . PHE A 1 103 ? -17.939 -31.606 14.152 1.00 24.84 133 PHE A CA 1
ATOM 736 C C . PHE A 1 103 ? -19.379 -31.615 13.673 1.00 25.51 133 PHE A C 1
ATOM 737 O O . PHE A 1 103 ? -19.660 -31.300 12.488 1.00 24.27 133 PHE A O 1
ATOM 745 N N . THR A 1 104 ? -20.315 -31.933 14.576 1.00 25.46 134 THR A N 1
ATOM 746 C CA . THR A 1 104 ? -21.721 -31.980 14.201 1.00 25.88 134 THR A CA 1
ATOM 747 C C . THR A 1 104 ? -22.443 -30.696 14.548 1.00 26.60 134 THR A C 1
ATOM 748 O O . THR A 1 104 ? -22.283 -30.159 15.662 1.00 26.54 134 THR A O 1
ATOM 752 N N . ILE A 1 105 ? -23.281 -30.246 13.618 1.00 23.02 135 ILE A N 1
ATOM 753 C CA . ILE A 1 105 ? -24.174 -29.161 13.917 1.00 23.11 135 ILE A CA 1
ATOM 754 C C . ILE A 1 105 ? -25.583 -29.722 13.977 1.00 23.59 135 ILE A C 1
ATOM 755 O O . ILE A 1 105 ? -26.098 -30.207 12.971 1.00 23.09 135 ILE A O 1
ATOM 760 N N . PRO A 1 106 ? -26.189 -29.728 15.179 1.00 26.16 136 PRO A N 1
ATOM 761 C CA . PRO A 1 106 ? -27.479 -30.417 15.264 1.00 25.95 136 PRO A CA 1
ATOM 762 C C . PRO A 1 106 ? -28.525 -29.701 14.444 1.00 25.16 136 PRO A C 1
ATOM 763 O O . PRO A 1 106 ? -28.544 -28.483 14.380 1.00 24.68 136 PRO A O 1
ATOM 767 N N . GLY A 1 107 ? -29.422 -30.470 13.870 1.00 25.84 137 GLY A N 1
ATOM 768 C CA . GLY A 1 107 ? -30.559 -29.921 13.140 1.00 25.80 137 GLY A CA 1
ATOM 769 C C . GLY A 1 107 ? -31.358 -28.878 13.903 1.00 27.18 137 GLY A C 1
ATOM 770 O O . GLY A 1 107 ? -31.864 -29.144 14.991 1.00 26.79 137 GLY A O 1
ATOM 771 N N . GLY A 1 108 ? -31.441 -27.664 13.356 1.00 24.96 138 GLY A N 1
ATOM 772 C CA . GLY A 1 108 ? -32.172 -26.581 13.977 1.00 27.53 138 GLY A CA 1
ATOM 773 C C . GLY A 1 108 ? -31.527 -26.039 15.251 1.00 26.70 138 GLY A C 1
ATOM 774 O O . GLY A 1 108 ? -32.145 -25.231 15.949 1.00 28.23 138 GLY A O 1
ATOM 775 N N . GLY A 1 109 ? -30.310 -26.490 15.551 1.00 25.16 139 GLY A N 1
ATOM 776 C CA . GLY A 1 109 ? -29.631 -26.159 16.815 1.00 25.80 139 GLY A CA 1
ATOM 777 C C . GLY A 1 109 ? -28.513 -25.148 16.579 1.00 25.78 139 GLY A C 1
ATOM 778 O O . GLY A 1 109 ? -28.457 -24.492 15.526 1.00 23.27 139 GLY A O 1
ATOM 779 N N . GLU A 1 110 ? -27.685 -24.968 17.606 1.00 26.92 140 GLU A N 1
ATOM 780 C CA . GLU A 1 110 ? -26.725 -23.839 17.673 1.00 28.44 140 GLU A CA 1
ATOM 781 C C . GLU A 1 110 ? -25.429 -24.452 18.170 1.00 27.40 140 GLU A C 1
ATOM 782 O O . GLU A 1 110 ? -25.457 -25.271 19.113 1.00 26.26 140 GLU A O 1
ATOM 788 N N . VAL A 1 111 ? -24.291 -24.010 17.612 1.00 23.33 141 VAL A N 1
ATOM 789 C CA . VAL A 1 111 ? -22.983 -24.476 18.082 1.00 25.33 141 VAL A CA 1
ATOM 790 C C . VAL A 1 111 ? -22.154 -23.175 18.310 1.00 24.11 141 VAL A C 1
ATOM 791 O O . VAL A 1 111 ? -21.803 -22.484 17.325 1.00 23.46 141 VAL A O 1
ATOM 795 N N . PRO A 1 112 ? -21.817 -22.854 19.583 1.00 23.10 142 PRO A N 1
ATOM 796 C CA . PRO A 1 112 ? -20.866 -21.728 19.778 1.00 22.85 142 PRO A CA 1
ATOM 797 C C . PRO A 1 112 ? -19.511 -22.132 19.276 1.00 21.20 142 PRO A C 1
ATOM 798 O O . PRO A 1 112 ? -19.138 -23.336 19.351 1.00 22.05 142 PRO A O 1
ATOM 802 N N . TYR A 1 113 ? -18.762 -21.175 18.713 1.00 18.82 143 TYR A N 1
ATOM 803 C CA . TYR A 1 113 ? -17.391 -21.523 18.242 1.00 18.38 143 TYR A CA 1
ATOM 804 C C . TYR A 1 113 ? -16.388 -20.495 18.738 1.00 18.13 143 TYR A C 1
ATOM 805 O O . TYR A 1 113 ? -16.750 -19.330 19.032 1.00 18.43 143 TYR A O 1
ATOM 814 N N . LYS A 1 114 ? -15.127 -20.917 18.769 1.00 18.51 144 LYS A N 1
ATOM 815 C CA . LYS A 1 114 ? -14.022 -20.032 19.124 1.00 19.68 144 LYS A CA 1
ATOM 816 C C . LYS A 1 114 ? -12.804 -20.494 18.323 1.00 20.49 144 LYS A C 1
ATOM 817 O O . LYS A 1 114 ? -12.407 -21.691 18.355 1.00 22.08 144 LYS A O 1
ATOM 823 N N . LEU A 1 115 ? -12.233 -19.560 17.573 1.0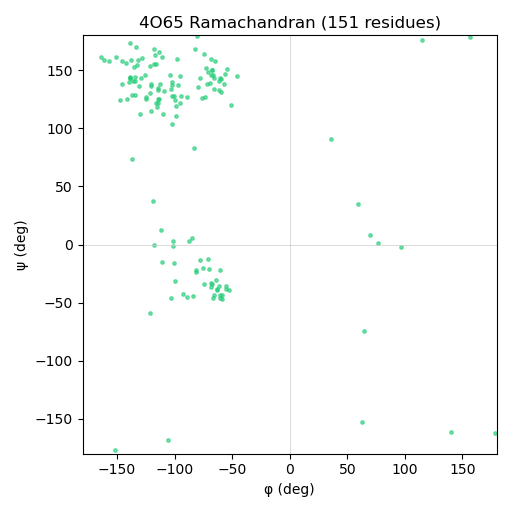0 18.43 145 LEU A N 1
ATOM 824 C CA . LEU A 1 115 ? -11.019 -19.813 16.811 1.00 20.00 145 LEU A CA 1
ATOM 825 C C . LEU A 1 115 ? -9.922 -18.938 17.412 1.00 20.10 145 LEU A C 1
ATOM 826 O O . LEU A 1 115 ? -10.145 -17.739 17.723 1.00 20.93 145 LEU A O 1
ATOM 831 N N . CYS A 1 116 ? -8.759 -19.552 17.615 1.00 19.70 146 CYS A N 1
ATOM 832 C CA . CYS A 1 116 ? -7.626 -18.821 18.173 1.00 18.64 146 CYS A CA 1
ATOM 833 C C . CYS A 1 116 ? -6.496 -19.026 17.165 1.00 18.11 146 CYS A C 1
ATOM 834 O O . CYS A 1 116 ? -6.178 -20.181 16.872 1.00 18.70 146 CYS A O 1
ATOM 837 N N . LEU A 1 117 ? -5.912 -17.928 16.678 1.00 18.07 147 LEU A N 1
ATOM 838 C CA . LEU A 1 117 ? -4.888 -17.960 15.595 1.00 19.02 147 LEU A CA 1
ATOM 839 C C . LEU A 1 117 ? -3.729 -17.044 15.921 1.00 18.70 147 LEU A C 1
ATOM 840 O O . LEU A 1 117 ? -3.884 -16.092 16.684 1.00 19.32 147 LEU A O 1
ATOM 845 N N . SER A 1 118 ? -2.572 -17.399 15.382 1.00 17.78 148 SER A N 1
ATOM 846 C CA . SER A 1 118 ? -1.375 -16.573 15.418 1.00 17.61 148 SER A CA 1
ATOM 847 C C . SER A 1 118 ? -1.187 -15.904 14.043 1.00 18.05 148 SER A C 1
ATOM 848 O O . SER A 1 118 ? -1.252 -16.583 12.990 1.00 19.51 148 SER A O 1
ATOM 851 N N . ALA A 1 119 ? -1.027 -14.584 14.018 1.00 17.77 149 ALA A N 1
ATOM 852 C CA . ALA A 1 119 ? -0.647 -13.908 12.766 1.00 18.00 149 ALA A CA 1
ATOM 853 C C . ALA A 1 119 ? 0.814 -14.195 12.469 1.00 19.15 149 ALA A C 1
ATOM 854 O O . ALA A 1 119 ? 1.703 -13.914 13.312 1.00 18.98 149 ALA A O 1
ATOM 856 N N . LEU A 1 120 ? 1.096 -14.693 11.262 1.00 18.67 150 LEU A N 1
ATOM 857 C CA . LEU A 1 120 ? 2.511 -15.016 10.895 1.00 19.35 150 LEU A CA 1
ATOM 858 C C . LEU A 1 120 ? 3.207 -13.954 10.044 1.00 20.47 150 LEU A C 1
ATOM 859 O O . LEU A 1 120 ? 4.456 -13.743 10.147 1.00 20.51 150 LEU A O 1
ATOM 864 N N . GLU A 1 121 ? 2.445 -13.246 9.206 1.00 20.65 151 GLU A N 1
ATOM 865 C CA . GLU A 1 121 ? 3.081 -12.364 8.224 1.00 21.45 151 GLU A CA 1
ATOM 866 C C . GLU A 1 121 ? 2.400 -11.023 8.190 1.00 21.99 151 GLU A C 1
ATOM 867 O O . GLU A 1 121 ? 1.136 -10.940 8.383 1.00 22.30 151 GLU A O 1
ATOM 873 N N . PRO A 1 122 ? 3.185 -9.960 7.981 1.00 22.44 152 PRO A N 1
ATOM 874 C CA . PRO A 1 122 ? 2.638 -8.624 8.017 1.00 23.73 152 PRO A CA 1
ATOM 875 C C . PRO A 1 122 ? 1.682 -8.385 6.825 1.00 24.29 152 PRO A C 1
ATOM 876 O O . PRO A 1 122 ? 1.826 -9.032 5.768 1.00 25.32 152 PRO A O 1
ATOM 880 N N . GLY A 1 123 ? 0.702 -7.521 7.047 1.00 25.34 153 GLY A N 1
ATOM 881 C CA . GLY A 1 123 ? -0.222 -7.170 5.995 1.00 26.98 153 GLY A CA 1
ATOM 882 C C . GLY A 1 123 ? -1.529 -6.663 6.567 1.00 25.83 153 GLY A C 1
ATOM 883 O O . GLY A 1 123 ? -1.728 -6.626 7.782 1.00 25.06 153 GLY A O 1
ATOM 884 N N . THR A 1 124 ? -2.414 -6.285 5.658 1.00 25.39 154 THR A N 1
ATOM 885 C CA . THR A 1 124 ? -3.745 -5.803 6.035 1.00 27.52 154 THR A CA 1
ATOM 886 C C . THR A 1 124 ? -4.690 -6.835 5.490 1.00 25.39 154 THR A C 1
ATOM 887 O O . THR A 1 124 ? -4.661 -7.145 4.298 1.00 25.51 154 THR A O 1
ATOM 891 N N . TYR A 1 125 ? -5.489 -7.437 6.373 1.00 24.00 155 TYR A N 1
ATOM 892 C CA . TYR A 1 125 ? -6.292 -8.617 6.006 1.00 24.60 155 TYR A CA 1
ATOM 893 C C . TYR A 1 125 ? -7.766 -8.306 6.222 1.00 24.72 155 TYR A C 1
ATOM 894 O O . TYR A 1 125 ? -8.127 -7.695 7.218 1.00 28.41 155 TYR A O 1
ATOM 903 N N . HIS A 1 126 ? -8.624 -8.714 5.298 1.00 23.93 156 HIS A N 1
ATOM 904 C CA . HIS A 1 126 ? -10.042 -8.624 5.570 1.00 23.88 156 HIS A CA 1
ATOM 905 C C . HIS A 1 126 ? -10.435 -10.044 5.916 1.00 22.69 156 HIS A C 1
ATOM 906 O O . HIS A 1 126 ? -10.436 -10.938 5.075 1.00 24.18 156 HIS A O 1
ATOM 913 N N . ALA A 1 127 ? -10.636 -10.313 7.196 1.00 20.33 157 ALA A N 1
ATOM 914 C CA . ALA A 1 127 ? -10.779 -11.686 7.679 1.00 18.68 157 ALA A CA 1
ATOM 915 C C . ALA A 1 127 ? -12.231 -12.010 7.970 1.00 18.10 157 ALA A C 1
ATOM 916 O O . ALA A 1 127 ? -12.966 -11.142 8.491 1.00 20.61 157 ALA A O 1
ATOM 918 N N . HIS A 1 128 ? -12.597 -13.275 7.714 1.00 17.21 158 HIS A N 1
ATOM 919 C CA . HIS A 1 128 ? -13.971 -13.762 7.917 1.00 17.74 158 HIS A CA 1
ATOM 920 C C . HIS A 1 128 ? -13.896 -15.111 8.520 1.00 17.09 158 HIS A C 1
ATOM 921 O O . HIS A 1 128 ? -13.057 -15.960 8.130 1.00 18.12 158 HIS A O 1
ATOM 928 N N . THR A 1 129 ? -14.833 -15.391 9.410 1.00 16.96 159 THR A N 1
ATOM 929 C CA . THR A 1 129 ? -15.057 -16.812 9.749 1.00 15.96 159 THR A CA 1
ATOM 930 C C . THR A 1 129 ? -15.490 -17.556 8.481 1.00 16.39 159 THR A C 1
ATOM 931 O O . THR A 1 129 ? -16.394 -17.101 7.766 1.00 16.70 159 THR A O 1
ATOM 935 N N . GLN A 1 130 ? -14.887 -18.718 8.219 1.00 15.65 160 GLN A N 1
ATOM 936 C CA . GLN A 1 130 ? -15.354 -19.553 7.097 1.00 15.95 160 GLN A CA 1
ATOM 937 C C . GLN A 1 130 ? -15.889 -20.881 7.608 1.00 16.63 160 GLN A C 1
ATOM 938 O O . GLN A 1 130 ? -15.181 -21.637 8.299 1.00 17.93 160 GLN A O 1
ATOM 944 N N . LEU A 1 131 ? -17.162 -21.181 7.303 1.00 16.13 161 LEU A N 1
ATOM 945 C CA . LEU A 1 131 ? -17.699 -22.483 7.672 1.00 17.52 161 LEU A CA 1
ATOM 946 C C . LEU A 1 131 ? -17.710 -23.338 6.436 1.00 17.52 161 LEU A C 1
ATOM 947 O O . LEU A 1 131 ? -18.072 -22.835 5.356 1.00 18.33 161 LEU A O 1
ATOM 952 N N . ASN A 1 132 ? -17.304 -24.618 6.538 1.00 18.70 162 ASN A N 1
ATOM 953 C CA . ASN A 1 132 ? -17.525 -25.568 5.447 1.00 18.39 162 ASN A CA 1
ATOM 954 C C . ASN A 1 132 ? -18.453 -26.649 5.882 1.00 19.14 162 ASN A C 1
ATOM 955 O O . ASN A 1 132 ? -18.185 -27.323 6.870 1.00 20.26 162 ASN A O 1
ATOM 960 N N . ILE A 1 133 ? -19.587 -26.731 5.191 1.00 17.85 163 ILE A N 1
ATOM 961 C CA . ILE A 1 133 ? -20.582 -27.737 5.511 1.00 18.91 163 ILE A CA 1
ATOM 962 C C . ILE A 1 133 ? -20.304 -28.910 4.567 1.00 19.65 163 ILE A C 1
ATOM 963 O O . ILE A 1 133 ? -20.325 -28.736 3.330 1.00 19.18 163 ILE A O 1
ATOM 968 N N . ALA A 1 134 ? -20.043 -30.098 5.140 1.00 20.94 164 ALA A N 1
ATOM 969 C CA . ALA A 1 134 ? -19.667 -31.286 4.314 1.00 21.05 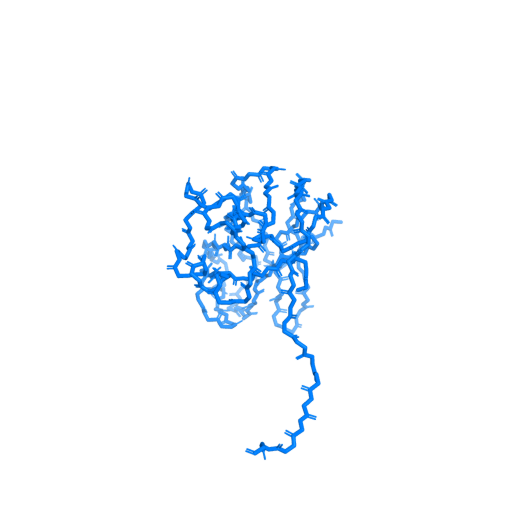164 ALA A CA 1
ATOM 970 C C . ALA A 1 134 ? -20.812 -31.571 3.360 1.00 20.79 164 ALA A C 1
ATOM 971 O O . ALA A 1 134 ? -21.994 -31.608 3.781 1.00 20.95 164 ALA A O 1
ATOM 973 N N . SER A 1 135 ? -20.462 -31.755 2.075 1.00 19.27 165 SER A N 1
ATOM 974 C CA . SER A 1 135 ? -21.412 -32.104 0.991 1.00 20.91 165 SER A CA 1
ATOM 975 C C . SER A 1 135 ? -22.258 -30.915 0.513 1.00 20.17 165 SER A C 1
ATOM 976 O O . SER A 1 135 ? -23.120 -31.054 -0.361 1.00 21.78 165 SER A O 1
ATOM 979 N N . VAL A 1 136 ? -22.009 -29.743 1.104 1.00 19.50 166 VAL A N 1
ATOM 980 C CA . VAL A 1 136 ? -22.817 -28.567 0.717 1.00 18.43 166 VAL A CA 1
ATOM 981 C C . VAL A 1 136 ? -21.935 -27.438 0.182 1.00 18.18 166 VAL A C 1
ATOM 982 O O . VAL A 1 136 ? -22.149 -27.000 -0.971 1.00 17.61 166 VAL A O 1
ATOM 986 N N . GLY A 1 137 ? -20.997 -26.951 0.995 1.00 17.49 167 GLY A N 1
ATOM 987 C CA . GLY A 1 137 ? -20.142 -25.833 0.580 1.00 16.82 167 GLY A CA 1
ATOM 988 C C . GLY A 1 137 ? -19.920 -24.852 1.724 1.00 16.17 167 GLY A C 1
ATOM 989 O O . GLY A 1 137 ? -20.204 -25.167 2.926 1.00 16.80 167 GLY A O 1
ATOM 990 N N . PRO A 1 138 ? -19.499 -23.631 1.359 1.00 15.46 168 PRO A N 1
ATOM 991 C CA . PRO A 1 138 ? -18.985 -22.662 2.329 1.00 15.35 168 PRO A CA 1
ATOM 992 C C . PRO A 1 138 ? -20.052 -21.649 2.765 1.00 16.26 168 PRO A C 1
ATOM 993 O O . PRO A 1 138 ? -21.130 -21.478 2.131 1.00 15.29 168 PRO A O 1
ATOM 997 N N . GLY A 1 139 ? -19.773 -21.049 3.910 1.00 15.42 169 GLY A N 1
ATOM 998 C CA . GLY A 1 139 ? -20.493 -19.814 4.346 1.00 15.25 169 GLY A CA 1
ATOM 999 C C . GLY A 1 139 ? -19.428 -18.931 4.923 1.00 15.96 169 GLY A C 1
ATOM 1000 O O . GLY A 1 139 ? -18.446 -19.428 5.568 1.00 16.21 169 GLY A O 1
ATOM 1001 N N . LEU A 1 140 ? -19.554 -17.615 4.709 1.00 16.30 170 LEU A N 1
ATOM 1002 C CA . LEU A 1 140 ? -18.593 -16.669 5.284 1.00 17.50 170 LEU A CA 1
ATOM 1003 C C . LEU A 1 140 ? -19.330 -15.702 6.192 1.00 18.26 170 LEU A C 1
ATOM 1004 O O . LEU A 1 140 ? -20.420 -15.201 5.818 1.00 19.09 170 LEU A O 1
ATOM 1009 N N . GLY A 1 141 ? -18.762 -15.438 7.361 1.00 18.43 171 GLY A N 1
ATOM 1010 C CA . GLY A 1 141 ? -19.357 -14.407 8.228 1.00 19.09 171 GLY A CA 1
ATOM 1011 C C . GLY A 1 141 ? -18.902 -13.030 7.718 1.00 20.48 171 GLY A C 1
ATOM 1012 O O . GLY A 1 141 ? -18.132 -12.910 6.750 1.00 20.67 171 GLY A O 1
ATOM 1013 N N . PRO A 1 142 ? -19.357 -11.969 8.389 1.00 21.88 172 PRO A N 1
ATOM 1014 C CA . PRO A 1 142 ? -19.049 -10.582 8.063 1.00 24.14 172 PRO A CA 1
ATOM 1015 C C . PRO A 1 142 ? -17.528 -10.376 8.156 1.00 25.03 172 PRO A C 1
ATOM 1016 O O . PRO A 1 142 ? -16.858 -10.979 8.976 1.00 26.23 172 PRO A O 1
ATOM 1020 N N . GLY A 1 143 ? -16.961 -9.580 7.289 1.00 28.47 173 GLY A N 1
ATOM 1021 C CA . GLY A 1 143 ? -15.485 -9.449 7.418 1.00 27.79 173 GLY A CA 1
ATOM 1022 C C . GLY A 1 143 ? -15.100 -8.440 8.488 1.00 28.24 173 GLY A C 1
ATOM 1023 O O . GLY A 1 143 ? -15.950 -7.689 8.974 1.00 27.68 173 GLY A O 1
ATOM 1024 N N . MET A 1 144 ? -13.819 -8.420 8.861 1.00 24.18 174 MET A N 1
ATOM 1025 C CA . MET A 1 144 ? -13.291 -7.283 9.606 1.00 25.38 174 MET A CA 1
ATOM 1026 C C . MET A 1 144 ? -11.845 -7.067 9.185 1.00 24.18 174 MET A C 1
ATOM 1027 O O . MET A 1 144 ? -11.116 -8.038 8.942 1.00 22.36 174 MET A O 1
ATOM 1032 N N . SER A 1 145 ? -11.462 -5.805 9.007 1.00 24.02 175 SER A N 1
ATOM 1033 C CA . SER A 1 145 ? -10.097 -5.476 8.623 1.00 25.10 175 SER A CA 1
ATOM 1034 C C . SER A 1 145 ? -9.132 -5.604 9.814 1.00 23.75 175 SER A C 1
ATOM 1035 O O . SER A 1 145 ? -9.404 -5.084 10.881 1.00 24.23 175 SER A O 1
ATOM 1038 N N . ILE A 1 146 ? -8.058 -6.390 9.643 1.00 22.63 176 ILE A N 1
ATOM 1039 C CA . ILE A 1 146 ? -7.057 -6.561 10.706 1.00 22.37 176 ILE A CA 1
ATOM 1040 C C . ILE A 1 146 ? -5.700 -6.204 10.117 1.00 21.29 176 ILE A C 1
ATOM 1041 O O . ILE A 1 146 ? -5.291 -6.777 9.090 1.00 22.46 176 ILE A O 1
ATOM 1046 N N . VAL A 1 147 ? -4.997 -5.313 10.782 1.00 23.10 177 VAL A N 1
ATOM 1047 C CA . VAL A 1 147 ? -3.628 -4.921 10.314 1.00 23.69 177 VAL A CA 1
ATOM 1048 C C . VAL A 1 147 ? -2.608 -5.671 11.173 1.00 22.70 177 VAL A C 1
ATOM 1049 O O . VAL A 1 147 ? -2.654 -5.574 12.398 1.00 24.44 177 VAL A O 1
ATOM 1053 N N . VAL A 1 148 ? -1.684 -6.350 10.517 1.00 22.53 178 VAL A N 1
ATOM 1054 C CA . VAL A 1 148 ? -0.594 -7.059 11.226 1.00 21.11 178 VAL A CA 1
ATOM 1055 C C . VAL A 1 148 ? 0.721 -6.365 10.865 1.00 22.73 178 VAL A C 1
ATOM 1056 O O . VAL A 1 148 ? 1.056 -6.221 9.675 1.00 22.62 178 VAL A O 1
ATOM 10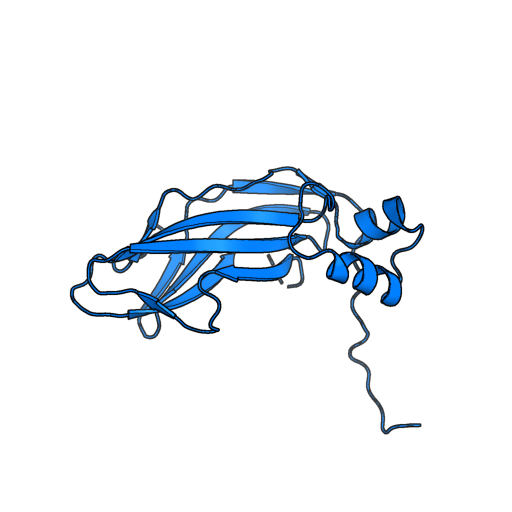60 N N . GLU A 1 149 ? 1.460 -5.948 11.884 1.00 22.58 179 GLU A N 1
ATOM 1061 C CA . GLU A 1 149 ? 2.775 -5.320 11.647 1.00 26.27 179 GLU A CA 1
ATOM 1062 C C . GLU A 1 149 ? 3.897 -6.215 12.119 1.00 25.74 179 GLU A C 1
ATOM 1063 O O . GLU A 1 149 ? 3.708 -7.120 12.931 1.00 23.71 179 GLU A O 1
ATOM 1069 N N . GLY A 1 150 ? 5.094 -5.945 11.633 1.00 25.54 180 GLY A N 1
ATOM 1070 C CA . GLY A 1 150 ? 6.248 -6.666 12.182 1.00 25.59 180 GLY A CA 1
ATOM 1071 C C . GLY A 1 150 ? 6.945 -7.584 11.215 1.00 25.56 180 GLY A C 1
ATOM 1072 O O . GLY A 1 150 ? 6.514 -7.764 10.059 1.00 25.98 180 GLY A O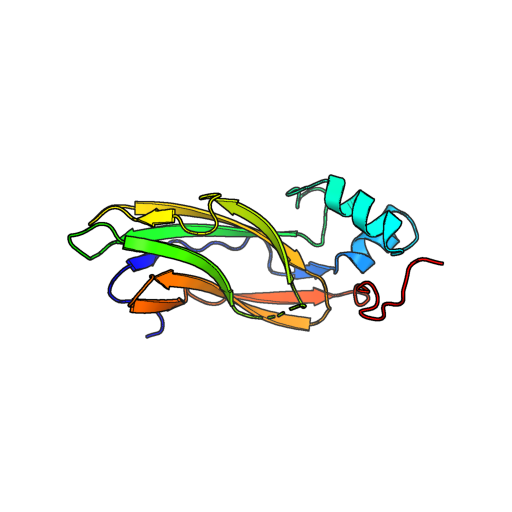 1
ATOM 1073 N N . GLU A 1 151 ? 8.040 -8.179 11.677 1.00 24.37 181 GLU A N 1
ATOM 1074 C CA . GLU A 1 151 ? 8.866 -8.940 10.734 1.00 26.81 181 GLU A CA 1
ATOM 1075 C C . GLU A 1 151 ? 8.169 -10.224 10.321 1.00 24.64 181 GLU A C 1
ATOM 1076 O O . GLU A 1 151 ? 7.378 -10.835 11.097 1.00 23.35 181 GLU A O 1
ATOM 1082 N N . PRO A 1 152 ? 8.425 -10.661 9.082 1.00 24.47 182 PRO A N 1
ATOM 1083 C CA . PRO A 1 152 ? 7.857 -11.922 8.607 1.00 24.67 182 PRO A CA 1
ATOM 1084 C C . PRO A 1 152 ? 8.302 -13.080 9.483 1.00 23.60 182 PRO A C 1
ATOM 1085 O O . PRO A 1 152 ? 9.452 -13.112 9.915 1.00 24.23 182 PRO A O 1
ATOM 1089 N N . THR A 1 153 ? 7.432 -14.041 9.736 1.00 20.79 183 THR A N 1
ATOM 1090 C CA . THR A 1 153 ? 7.779 -15.212 10.534 1.00 21.13 183 THR A CA 1
ATOM 1091 C C . THR A 1 153 ? 8.335 -16.272 9.555 1.00 23.06 183 THR A C 1
ATOM 1092 O O . THR A 1 153 ? 7.668 -16.665 8.567 1.00 23.42 183 THR A O 1
ATOM 1096 N N . GLU A 1 154 ? 9.512 -16.768 9.876 1.00 24.34 184 GLU A N 1
ATOM 1097 C CA . GLU A 1 154 ? 10.158 -17.799 9.052 1.00 29.61 184 GLU A CA 1
ATOM 1098 C C . GLU A 1 154 ? 9.475 -19.156 9.195 1.00 30.03 184 GLU A C 1
ATOM 1099 O O . GLU A 1 154 ? 8.778 -19.469 10.200 1.00 29.44 184 GLU A O 1
ATOM 1105 N N . LYS A 1 155 ? 9.565 -19.960 8.149 1.00 27.31 185 LYS A N 1
ATOM 1106 C CA . LYS A 1 155 ? 9.045 -21.329 8.228 1.00 28.88 185 LYS A CA 1
ATOM 1107 C C . LYS A 1 155 ? 10.242 -22.268 8.028 1.00 26.17 185 LYS A C 1
ATOM 1108 O O . LYS A 1 155 ? 11.204 -21.858 7.408 1.00 26.39 185 LYS A O 1
ATOM 1114 N N . PRO A 1 156 ? 10.173 -23.498 8.529 1.00 28.12 186 PRO A N 1
ATOM 1115 C CA . PRO A 1 156 ? 11.292 -24.401 8.318 1.00 26.75 186 PRO A CA 1
ATOM 1116 C C . PRO A 1 156 ? 11.388 -24.743 6.837 1.00 26.30 186 PRO A C 1
ATOM 1117 O O . PRO A 1 156 ? 10.377 -24.731 6.123 1.00 24.73 186 PRO A O 1
ATOM 1121 N N . SER A 1 157 ? 12.599 -25.003 6.377 1.00 22.95 187 SER A N 1
ATOM 1122 C CA . SER A 1 157 ? 12.818 -25.399 4.994 1.00 22.83 187 SER A CA 1
ATOM 1123 C C . SER A 1 157 ? 12.005 -26.629 4.597 1.00 23.28 187 SER A C 1
ATOM 1124 O O . SER A 1 157 ? 11.840 -27.529 5.403 1.00 24.10 187 SER A O 1
ATOM 1127 N N . ALA A 1 158 ? 11.571 -26.684 3.326 1.00 23.65 188 ALA A N 1
ATOM 1128 C CA . ALA A 1 158 ? 10.990 -27.910 2.786 1.00 25.94 188 ALA A CA 1
ATOM 1129 C C . ALA A 1 158 ? 12.056 -28.868 2.190 1.00 25.00 188 ALA A C 1
ATOM 1130 O O . ALA A 1 158 ? 11.726 -29.933 1.697 1.00 26.99 188 ALA A O 1
ATOM 1132 N N . TRP A 1 159 ? 13.341 -28.529 2.274 1.00 23.48 189 TRP A N 1
ATOM 1133 C CA . TRP A 1 159 ? 14.372 -29.446 1.766 1.00 23.44 189 TRP A CA 1
ATOM 1134 C C . TRP A 1 159 ? 14.542 -30.677 2.634 1.00 26.05 189 TRP A C 1
ATOM 1135 O O . TRP A 1 159 ? 14.569 -30.597 3.870 1.00 26.12 189 TRP A O 1
ATOM 1146 N N . SER A 1 160 ? 14.688 -31.840 2.005 1.00 24.61 190 SER A N 1
ATOM 1147 C CA . SER A 1 160 ? 14.981 -33.048 2.780 1.00 27.44 190 SER A CA 1
ATOM 1148 C C . SER A 1 160 ? 15.943 -33.982 2.092 1.00 26.51 190 SER A C 1
ATOM 1149 O O . SER A 1 160 ? 16.140 -33.930 0.849 1.00 25.02 190 SER A O 1
ATOM 1152 N N . HIS A 1 161 ? 16.619 -34.796 2.899 1.00 26.24 191 HIS A N 1
ATOM 1153 C CA . HIS A 1 161 ? 17.645 -35.688 2.412 1.00 28.72 191 HIS A CA 1
ATOM 1154 C C . HIS A 1 161 ? 17.553 -36.935 3.297 1.00 31.98 191 HIS A C 1
ATOM 1155 O O . HIS A 1 161 ? 17.061 -36.837 4.419 1.00 30.40 191 HIS A O 1
ATOM 1162 N N . PRO A 1 162 ? 18.057 -38.100 2.833 1.00 36.05 192 PRO A N 1
ATOM 1163 C CA . PRO A 1 162 ? 18.308 -39.245 3.768 1.00 36.87 192 PRO A CA 1
ATOM 1164 C C . PRO A 1 162 ? 19.031 -38.829 5.065 1.00 38.83 192 PRO A C 1
ATOM 1165 O O . PRO A 1 162 ? 19.907 -37.915 5.049 1.00 34.61 192 PRO A O 1
ATOM 1169 N N . GLN A 1 163 ? 18.711 -39.471 6.194 1.00 39.25 193 GLN A N 1
ATOM 1170 C CA . GLN A 1 163 ? 19.332 -39.027 7.458 1.00 39.32 193 GLN A CA 1
ATOM 1171 C C . GLN A 1 163 ? 20.859 -39.092 7.348 1.00 37.59 193 GLN A C 1
ATOM 1172 O O . GLN A 1 163 ? 21.439 -40.047 6.786 1.00 37.37 193 GLN A O 1
ATOM 1178 N N . PHE A 1 164 ? 21.530 -38.072 7.870 1.00 37.17 194 PHE A N 1
ATOM 1179 C CA . PHE A 1 164 ? 22.999 -38.007 7.810 1.00 38.15 194 PHE A CA 1
ATOM 1180 C C . PHE A 1 164 ? 23.744 -38.885 8.832 1.00 45.71 194 PHE A C 1
ATOM 1181 O O . PHE A 1 164 ? 23.323 -38.936 9.987 1.00 48.37 194 PHE A O 1
#

Nearest PDB structures (foldseek):
  4o65-assembly1_A  TM=1.007E+00  e=3.636E-32  Candidatus Nitrosocaldus yellowstonensis
  6cxh-assembly1_A  TM=7.787E-01  e=1.271E-06  Methylotuvimicrobium alcaliphilum 20Z
  7ev9-assembly1_A  TM=7.223E-01  e=1.910E-07  Methylococcus capsulatus str. Bath
  3cu7-assembly2_B  TM=6.682E-01  e=1.660E-02  Homo sapiens
  3cu7-assembly3_A  TM=6.672E-01  e=3.832E-02  Homo sapiens

B-factor: mean 28.04, std 10.4, range [15.06, 65.94]

Foldseek 3Di:
DQFDPFKGWFPKDKPDQEAAALQQQLCVPVNGQPVVSSVVSLVVFQDCVNHRQKMKIKTKIFGPAAAKWKKAKDKDFVQKAWRAKPVGDRIDIDGGRHMGIMMTMIGGAAFDKTFMWIWMQTPPPGIGTHHTDIHGYHDDGRDDDDPDDDPDD

Sequence (153 aa):
QLQSRFVKIEDETFSATRLITKAEFAKRTFGNSDLETLKQVDAMGCDPARRQDVLIVTGRLVSQVKQDLNAWISLFTNRWEFISRDPPGNVFTIPGGGEVPYKLCLSALEPGTYHAHTQLNIASVGPGLGPGMSIVVEGEPTEKPSAWSHPQF

Organism: NCBI:txid498375

Secondary structure (DSSP, 8-state):
--S-SSEEEEEEEES-SEEE-HHHHHHHHHS---HHHHHHHHTT-S-TTT-TTEEEEEEEEEE-SSS-EEEEEEEE---EEEEEEES-SSSEEE-TT-EEEEEEEEEE-S-EEEEEEEEEEETTTEEEE---EEEEEESPPPP-------S--